Protein AF-A0AAN8YCA0-F1 (afdb_monomer_lite)

Sequence (120 aa):
MMHKHCFEALDKTLRDIIGYKDASKSELPFGGKIIVLGGDFRDILLVIPKGSRQDIVNAILNSSYLWPHCELLTLTKTMRLQNSDADTDLKESKEFSDWILVVGDDSIGNSFDGIDKVLI

Organism: Solanum bulbocastanum (NCBI:txid147425)

Secondary structure (DSSP, 8-state):
---HHHHHHHHHHHHHHHHTT-GGGTTSGGGG--------TTSPPP--TT--HHHHHHHSGGGSTTGGGPPP------STT----STTHHHHHHHHHHHHHHHHTT-SS---S-------

InterPro domains:
  IPR010285 DNA helicase Pif1-like, DEAD-box helicase domain [PF05970] (1-108)

Foldseek 3Di:
DFFLVVLVVQQQVQLVVLCVVPVVQVPPGSSPDDDDDDDDPLPDFDDDVVDDPVVRVCRDNCVDPCNVVDDDDDDPDDPVLVPDPDPVSVVVSVVVVVVVVCVSQVVPDDDDPPDDRPDD

Structure (mmCIF, N/CA/C/O backbone):
data_AF-A0AAN8YCA0-F1
#
_entry.id   AF-A0AAN8YCA0-F1
#
loop_
_atom_site.group_PDB
_atom_site.id
_atom_site.type_symbol
_atom_site.label_atom_id
_atom_site.label_alt_id
_atom_site.label_comp_id
_atom_site.label_asym_id
_atom_site.label_entity_id
_atom_site.label_seq_id
_atom_site.pdbx_PDB_ins_code
_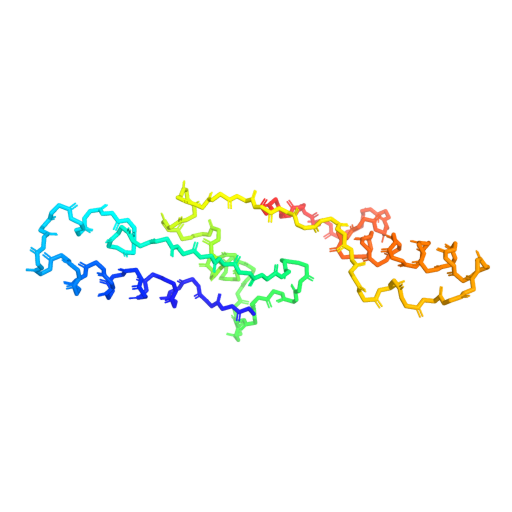atom_site.Cartn_x
_atom_site.Cartn_y
_atom_site.Cartn_z
_atom_site.occupancy
_atom_site.B_iso_or_equiv
_atom_site.auth_seq_id
_atom_site.auth_comp_id
_atom_site.auth_asym_id
_atom_site.auth_atom_id
_atom_site.pdbx_PDB_model_num
ATOM 1 N N . MET A 1 1 ? 4.409 -9.533 -2.304 1.00 75.38 1 MET A N 1
ATOM 2 C CA . MET A 1 1 ? 3.121 -8.968 -2.755 1.00 75.38 1 MET A CA 1
ATOM 3 C C . MET A 1 1 ? 1.971 -9.479 -1.882 1.00 75.38 1 MET A C 1
ATOM 5 O O . MET A 1 1 ? 1.979 -10.656 -1.544 1.00 75.38 1 MET A O 1
ATOM 9 N N . MET A 1 2 ? 1.017 -8.625 -1.485 1.00 86.62 2 MET A N 1
ATOM 10 C CA . MET A 1 2 ? -0.107 -8.981 -0.599 1.00 86.62 2 MET A CA 1
ATOM 11 C C . MET A 1 2 ? -1.387 -8.243 -1.022 1.00 86.62 2 MET A C 1
ATOM 13 O O . MET A 1 2 ? -1.316 -7.097 -1.456 1.00 86.62 2 MET A O 1
ATOM 17 N N . HIS A 1 3 ? -2.545 -8.901 -0.906 1.00 91.25 3 HIS A N 1
ATOM 18 C CA . HIS A 1 3 ? -3.846 -8.313 -1.240 1.00 91.25 3 HIS A CA 1
ATOM 19 C C . HIS A 1 3 ? -4.215 -7.200 -0.246 1.00 91.25 3 HIS A C 1
ATOM 21 O O . HIS A 1 3 ? -3.999 -7.360 0.958 1.00 91.25 3 HIS A O 1
ATOM 27 N N . LYS A 1 4 ? -4.837 -6.108 -0.709 1.00 93.06 4 LYS A N 1
ATOM 28 C CA . LYS A 1 4 ? -5.183 -4.946 0.132 1.00 93.06 4 LYS A CA 1
ATOM 29 C C . LYS A 1 4 ? -5.955 -5.311 1.399 1.00 93.06 4 LYS A C 1
ATOM 31 O O . LYS A 1 4 ? -5.663 -4.809 2.477 1.00 93.06 4 LYS A O 1
ATOM 36 N N . HIS A 1 5 ? -6.877 -6.266 1.277 1.00 94.81 5 HIS A N 1
ATOM 37 C CA . HIS A 1 5 ? -7.689 -6.769 2.384 1.00 94.81 5 HIS A CA 1
ATOM 38 C C . HIS A 1 5 ? -6.878 -7.302 3.565 1.00 94.81 5 HIS A C 1
ATOM 40 O O . HIS A 1 5 ? -7.364 -7.246 4.687 1.00 94.81 5 HIS A O 1
ATOM 46 N N . CYS A 1 6 ? -5.650 -7.782 3.360 1.00 94.62 6 CYS A N 1
ATOM 47 C CA . CYS A 1 6 ? -4.795 -8.176 4.476 1.00 94.62 6 CYS A CA 1
ATOM 48 C C . CYS A 1 6 ? -4.403 -6.964 5.336 1.00 94.62 6 CYS A C 1
ATOM 50 O O . CYS A 1 6 ? -4.437 -7.046 6.562 1.00 94.62 6 CYS A O 1
ATOM 52 N N . PHE A 1 7 ? -4.089 -5.830 4.705 1.00 95.00 7 PHE A N 1
ATOM 53 C CA . PHE A 1 7 ? -3.764 -4.585 5.403 1.00 95.00 7 PHE A CA 1
ATOM 54 C C . PHE A 1 7 ? -5.003 -3.963 6.048 1.00 95.00 7 PHE A C 1
ATOM 56 O O . PHE A 1 7 ? -4.939 -3.520 7.188 1.00 95.00 7 PHE A O 1
ATOM 63 N N . GLU A 1 8 ? -6.146 -3.998 5.363 1.00 96.50 8 GLU A N 1
ATOM 64 C CA . GLU A 1 8 ? -7.427 -3.508 5.895 1.00 96.50 8 GLU A CA 1
ATOM 65 C C . GLU A 1 8 ? -7.914 -4.347 7.084 1.00 96.50 8 GLU A C 1
ATOM 67 O O . GLU A 1 8 ? -8.437 -3.817 8.061 1.00 96.50 8 GLU A O 1
ATOM 72 N N . ALA A 1 9 ? -7.726 -5.669 7.034 1.00 97.44 9 ALA A N 1
ATOM 73 C CA . ALA A 1 9 ? -8.027 -6.548 8.157 1.00 97.44 9 ALA A CA 1
ATOM 74 C C . ALA A 1 9 ? -7.103 -6.265 9.347 1.00 97.44 9 ALA A C 1
ATOM 76 O O . ALA A 1 9 ? -7.575 -6.215 10.484 1.00 97.44 9 ALA A O 1
ATOM 77 N N . LEU A 1 10 ? -5.809 -6.038 9.098 1.00 96.44 10 LEU A N 1
ATOM 78 C CA . LEU A 1 10 ? -4.859 -5.643 10.137 1.00 96.44 10 LEU A CA 1
ATOM 79 C C . LEU A 1 10 ? -5.243 -4.299 10.772 1.00 96.44 10 LEU A C 1
ATOM 81 O O . LEU A 1 10 ? -5.258 -4.193 11.996 1.00 96.44 10 LEU A O 1
ATOM 85 N N . ASP A 1 11 ? -5.587 -3.300 9.957 1.00 96.88 11 ASP A N 1
ATOM 86 C CA . ASP A 1 11 ? -6.056 -1.986 10.404 1.00 96.88 11 ASP A CA 1
ATOM 87 C C . ASP A 1 11 ? -7.270 -2.105 11.327 1.00 96.88 11 ASP A C 1
ATOM 89 O O . ASP A 1 11 ? -7.210 -1.659 12.474 1.00 96.88 11 ASP A O 1
ATOM 93 N N . LYS A 1 12 ? -8.327 -2.788 10.872 1.00 96.38 12 LYS A N 1
ATOM 94 C CA . LYS A 1 12 ? -9.542 -3.022 11.667 1.00 96.38 12 LYS A CA 1
ATOM 95 C C . LYS A 1 12 ? -9.232 -3.731 12.981 1.00 96.38 12 LYS A C 1
ATOM 97 O O . LYS A 1 12 ? -9.655 -3.283 14.038 1.00 96.38 12 LYS A O 1
ATOM 102 N N . THR A 1 13 ? -8.415 -4.781 12.928 1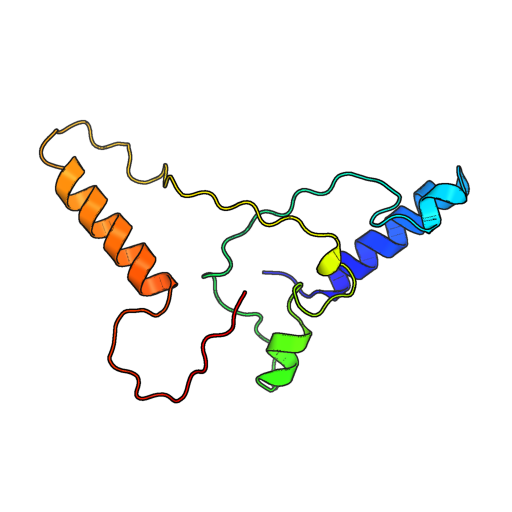.00 96.31 13 THR A N 1
ATOM 103 C CA . THR A 1 13 ? -8.031 -5.547 14.121 1.00 96.31 13 THR A CA 1
ATOM 104 C C . THR A 1 13 ? -7.288 -4.674 15.137 1.00 96.31 13 THR A C 1
ATOM 106 O O . THR A 1 13 ? -7.567 -4.732 16.333 1.00 96.31 13 THR A O 1
ATOM 109 N N . LEU A 1 14 ? -6.347 -3.838 14.687 1.00 96.44 14 LEU A N 1
ATOM 110 C CA . LEU A 1 14 ? -5.599 -2.947 15.577 1.00 96.44 14 LEU A CA 1
ATOM 111 C C . LEU A 1 14 ? -6.467 -1.811 16.122 1.00 96.44 14 LEU A C 1
ATOM 113 O O . LEU A 1 14 ? -6.344 -1.478 17.30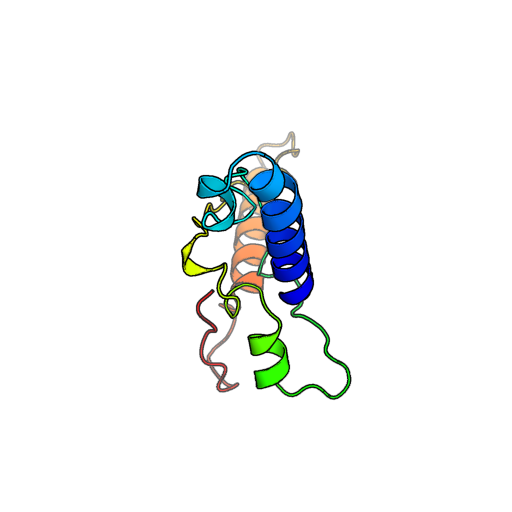2 1.00 96.44 14 LEU A O 1
ATOM 117 N N . ARG A 1 15 ? -7.362 -1.253 15.301 1.00 95.81 15 ARG A N 1
ATOM 118 C CA . ARG A 1 15 ? -8.361 -0.270 15.733 1.00 95.81 15 ARG A CA 1
ATOM 119 C C . ARG A 1 15 ? -9.268 -0.833 16.819 1.00 95.81 15 ARG A C 1
ATOM 121 O O . ARG A 1 15 ? -9.447 -0.161 17.828 1.00 95.81 15 ARG A O 1
ATOM 128 N N . ASP A 1 16 ? -9.742 -2.067 16.677 1.00 95.19 16 ASP A N 1
ATOM 129 C CA . ASP A 1 16 ? -10.593 -2.717 17.679 1.00 95.19 16 ASP A CA 1
ATOM 130 C C . ASP A 1 16 ? -9.833 -2.967 18.992 1.00 95.19 16 ASP A C 1
ATOM 132 O O . ASP A 1 16 ? -10.280 -2.578 20.073 1.00 95.19 16 ASP A O 1
ATOM 136 N N . ILE A 1 17 ? -8.637 -3.566 18.912 1.00 95.38 17 ILE A N 1
ATOM 137 C CA . ILE A 1 17 ? -7.825 -3.905 20.094 1.00 95.38 17 ILE A CA 1
ATOM 138 C C . ILE A 1 17 ? -7.399 -2.650 20.867 1.00 95.38 17 ILE A C 1
ATOM 140 O O . ILE A 1 17 ? -7.402 -2.639 22.101 1.00 95.38 17 ILE A O 1
ATOM 144 N N . ILE A 1 18 ? -6.980 -1.600 20.159 1.00 94.31 18 ILE A N 1
ATOM 145 C CA . ILE A 1 18 ? -6.477 -0.372 20.782 1.00 94.31 18 ILE A CA 1
ATOM 146 C C . ILE A 1 18 ? -7.643 0.529 21.203 1.00 94.31 18 ILE A C 1
ATOM 148 O O . ILE A 1 18 ? -7.614 1.080 22.306 1.00 94.31 18 ILE A O 1
ATOM 152 N N . GLY A 1 19 ? -8.679 0.616 20.367 1.00 92.69 19 GLY A N 1
ATOM 153 C CA . GLY A 1 19 ? -9.910 1.366 20.607 1.00 92.69 19 GLY A CA 1
ATOM 154 C C . GLY A 1 19 ? -10.654 0.914 21.860 1.00 92.69 19 GLY A C 1
ATOM 155 O O . GLY A 1 19 ? -11.224 1.746 22.559 1.00 92.69 19 GLY A O 1
ATOM 156 N N . TYR A 1 20 ? -10.551 -0.371 22.226 1.00 92.38 20 TYR A N 1
ATOM 157 C CA . TYR A 1 20 ? -11.089 -0.883 23.490 1.00 92.38 20 TYR A CA 1
ATOM 158 C C . TYR A 1 20 ? -10.560 -0.132 24.724 1.00 92.38 20 TYR A C 1
ATOM 160 O O . TYR A 1 20 ? -11.283 0.050 25.701 1.00 92.38 20 TYR A O 1
ATOM 168 N N . LYS A 1 21 ? -9.292 0.303 24.702 1.00 89.38 21 LYS A N 1
ATOM 169 C CA . LYS A 1 21 ? -8.680 1.053 25.813 1.00 89.38 21 LYS A CA 1
ATOM 170 C C . LYS A 1 21 ? -8.858 2.562 25.681 1.00 89.38 21 LYS A C 1
ATOM 172 O O . LYS A 1 21 ? -8.833 3.258 26.691 1.00 89.38 21 LYS A O 1
ATOM 177 N N . ASP A 1 22 ? -8.965 3.059 24.455 1.00 91.25 22 ASP A N 1
ATOM 178 C CA . ASP A 1 22 ? -9.029 4.481 24.142 1.00 91.25 22 ASP A CA 1
ATOM 179 C C . ASP A 1 22 ? -9.819 4.689 22.848 1.00 91.25 22 ASP A C 1
ATOM 181 O O . ASP A 1 22 ? -9.292 4.516 21.746 1.00 91.25 22 ASP A O 1
ATOM 185 N N . ALA A 1 23 ? -11.084 5.087 22.990 1.00 91.31 23 ALA A N 1
ATOM 186 C CA . ALA A 1 23 ? -11.997 5.284 21.869 1.00 91.31 23 ALA A CA 1
ATOM 187 C C . ALA A 1 23 ? -11.513 6.353 20.875 1.00 91.31 23 ALA A C 1
ATOM 189 O O . ALA A 1 23 ? -11.899 6.319 19.716 1.00 91.31 23 ALA A O 1
ATOM 190 N N . SER A 1 24 ? -10.627 7.274 21.272 1.00 91.12 24 SER A N 1
ATOM 191 C CA . SER A 1 24 ? -10.072 8.252 20.325 1.00 91.12 24 SER A CA 1
ATOM 192 C C . SER A 1 24 ? -9.171 7.605 19.265 1.00 91.12 24 SER A C 1
ATOM 194 O O . SER A 1 24 ? -8.979 8.159 18.184 1.00 91.12 24 SER A O 1
ATOM 196 N N . LYS A 1 25 ? -8.636 6.409 19.547 1.00 90.19 25 LYS A N 1
ATOM 197 C CA . LYS A 1 25 ? -7.717 5.695 18.654 1.00 90.19 25 LYS A CA 1
ATOM 198 C C . LYS A 1 25 ? -8.416 4.811 17.633 1.00 90.19 25 LYS A C 1
ATOM 200 O O . LYS A 1 25 ? -7.768 4.453 16.654 1.00 90.19 25 LYS A O 1
ATOM 205 N N . SER A 1 26 ? -9.700 4.484 17.806 1.00 90.69 26 SER A N 1
ATOM 206 C CA . SER A 1 26 ? -10.448 3.702 16.807 1.00 90.69 26 SER A CA 1
ATOM 207 C C . SER A 1 26 ? -10.579 4.441 15.475 1.00 90.69 26 SER A C 1
ATOM 209 O O . SER A 1 26 ? -10.677 3.804 14.433 1.00 90.69 26 SER A O 1
ATOM 211 N N . GLU A 1 27 ? -10.510 5.774 15.502 1.00 91.50 27 GLU A N 1
ATOM 212 C CA . GLU A 1 27 ? -10.580 6.629 14.314 1.00 91.50 27 GLU A CA 1
ATOM 213 C C . GLU A 1 27 ? -9.222 6.841 13.635 1.00 91.50 27 GLU A C 1
ATOM 215 O O . GLU A 1 27 ? -9.154 7.346 12.515 1.00 91.50 27 GLU A O 1
ATOM 220 N N . LEU A 1 28 ? -8.118 6.398 14.241 1.00 95.00 28 LEU A N 1
ATOM 221 C CA . LEU A 1 28 ? -6.790 6.500 13.638 1.00 95.00 28 LEU A CA 1
ATOM 222 C C . LEU A 1 28 ? -6.452 5.221 12.861 1.00 95.00 28 LEU A C 1
ATOM 224 O O . LEU A 1 28 ? -6.750 4.127 13.351 1.00 95.00 28 LEU A O 1
ATOM 228 N N . PRO A 1 29 ? -5.816 5.312 11.679 1.00 95.56 29 PRO A N 1
ATOM 229 C CA . PRO A 1 29 ? -5.282 4.139 10.994 1.00 95.56 29 PRO A CA 1
ATOM 230 C C . PRO A 1 29 ? -4.408 3.299 11.934 1.00 95.56 29 PRO A C 1
ATOM 232 O O . PRO A 1 29 ? -3.626 3.833 12.726 1.00 95.56 29 PRO A O 1
ATOM 235 N N . PHE A 1 30 ? -4.586 1.984 11.885 1.00 96.50 30 PHE A N 1
ATOM 236 C CA . PHE A 1 30 ? -3.918 0.977 12.707 1.00 96.50 30 PHE A CA 1
ATOM 237 C C . PHE A 1 30 ? -3.980 1.262 14.218 1.00 96.50 30 PHE A C 1
ATOM 239 O O . PHE A 1 30 ? -3.056 0.930 14.964 1.00 96.50 30 PHE A O 1
ATOM 246 N N . GLY A 1 31 ? -5.041 1.926 14.688 1.00 95.56 31 GLY A N 1
ATOM 247 C CA . GLY A 1 31 ? -5.185 2.331 16.088 1.00 95.56 31 GLY A CA 1
ATOM 248 C C . GLY A 1 31 ? -4.121 3.338 16.548 1.00 95.56 31 GLY A C 1
ATOM 249 O O . GLY A 1 31 ? -3.718 3.342 17.715 1.00 95.56 31 GLY A O 1
ATOM 250 N N . GLY A 1 32 ? -3.600 4.151 15.625 1.00 95.12 32 GLY A N 1
ATOM 251 C CA . GLY A 1 32 ? -2.538 5.125 15.884 1.00 95.12 32 GLY A CA 1
ATOM 252 C C . GLY A 1 32 ? -1.143 4.506 15.998 1.00 95.12 32 GLY A C 1
ATOM 253 O O . GLY A 1 32 ? -0.251 5.100 16.607 1.00 95.12 32 GLY A O 1
ATOM 254 N N . LYS A 1 33 ? -0.941 3.293 15.471 1.00 94.44 33 LYS A N 1
ATOM 255 C CA . LYS A 1 33 ? 0.383 2.666 15.386 1.00 94.44 33 LYS A CA 1
ATOM 256 C C . LYS A 1 33 ? 1.115 3.111 14.130 1.00 94.44 33 LYS A C 1
ATOM 258 O O . LYS A 1 33 ? 0.528 3.236 13.063 1.00 94.44 33 LYS A O 1
ATOM 263 N N . ILE A 1 34 ? 2.424 3.297 14.275 1.00 94.06 34 ILE A N 1
ATOM 264 C CA . ILE A 1 34 ? 3.315 3.546 13.145 1.00 94.06 34 ILE A CA 1
ATOM 265 C C . ILE A 1 34 ? 3.532 2.215 12.429 1.00 94.06 34 ILE A C 1
ATOM 267 O O . ILE A 1 34 ? 3.998 1.252 13.041 1.00 94.06 34 ILE A O 1
ATOM 271 N N . ILE A 1 35 ? 3.192 2.178 11.143 1.00 95.00 35 ILE A N 1
ATOM 272 C CA . ILE A 1 35 ? 3.393 1.026 10.268 1.00 95.00 35 ILE A CA 1
ATOM 273 C C . ILE A 1 35 ? 4.421 1.403 9.210 1.00 95.00 35 ILE A C 1
ATOM 275 O O . ILE A 1 35 ? 4.291 2.429 8.551 1.00 95.00 35 ILE A O 1
ATOM 279 N N . VAL A 1 36 ? 5.430 0.551 9.041 1.00 93.75 36 VAL A N 1
ATOM 280 C CA . VAL A 1 36 ? 6.406 0.664 7.957 1.00 93.75 36 VAL A CA 1
ATOM 281 C C . VAL A 1 36 ? 6.158 -0.489 6.999 1.00 93.75 36 VAL A C 1
ATOM 283 O O . VAL A 1 36 ? 6.273 -1.655 7.378 1.00 93.75 36 VAL A O 1
ATOM 286 N N . LEU A 1 37 ? 5.793 -0.154 5.766 1.00 90.38 37 LEU A N 1
ATOM 287 C CA . LEU A 1 37 ? 5.617 -1.112 4.685 1.00 90.38 37 LEU A CA 1
ATOM 288 C C . LEU A 1 37 ? 6.870 -1.085 3.815 1.00 90.38 37 LEU A C 1
ATOM 290 O O . LEU A 1 37 ? 7.295 -0.024 3.368 1.00 90.38 37 LEU A O 1
ATOM 294 N N . GLY A 1 38 ? 7.471 -2.252 3.604 1.00 89.56 38 GLY A N 1
ATOM 295 C CA . GLY A 1 38 ? 8.631 -2.419 2.736 1.00 89.56 38 GLY A CA 1
ATOM 296 C C . GLY A 1 38 ? 8.308 -3.369 1.593 1.00 89.56 38 GLY A C 1
ATOM 297 O O . GLY A 1 38 ? 7.663 -4.398 1.798 1.00 89.56 38 GLY A O 1
ATOM 298 N N . GLY A 1 39 ? 8.769 -3.030 0.397 1.00 85.50 39 GLY A N 1
ATOM 299 C CA . GLY A 1 39 ? 8.619 -3.846 -0.801 1.00 85.50 39 GLY A CA 1
ATOM 300 C C . GLY A 1 39 ? 9.161 -3.122 -2.025 1.00 85.50 39 GLY A C 1
ATOM 301 O O . GLY A 1 39 ? 9.447 -1.928 -1.960 1.00 85.50 39 GLY A O 1
ATOM 302 N N . ASP A 1 40 ? 9.300 -3.851 -3.128 1.00 81.19 40 ASP A N 1
ATOM 303 C CA . ASP A 1 40 ? 9.563 -3.269 -4.438 1.00 81.19 40 ASP A CA 1
ATOM 304 C C . ASP A 1 40 ? 8.278 -3.367 -5.270 1.00 81.19 40 ASP A C 1
ATOM 306 O O . ASP A 1 40 ? 7.757 -4.458 -5.490 1.00 81.19 40 ASP A O 1
ATOM 310 N N . PHE A 1 41 ? 7.719 -2.232 -5.693 1.00 70.44 41 PHE A N 1
ATOM 311 C CA . PHE A 1 41 ? 6.509 -2.222 -6.526 1.00 70.44 41 PHE A CA 1
ATOM 312 C C . PHE A 1 41 ? 6.782 -2.626 -7.980 1.00 70.44 41 PHE A C 1
ATOM 314 O O . PHE A 1 41 ? 5.834 -2.850 -8.728 1.00 70.44 41 PHE A O 1
ATOM 321 N N . ARG A 1 42 ? 8.059 -2.750 -8.362 1.00 70.00 42 ARG A N 1
ATOM 322 C CA . ARG A 1 42 ? 8.492 -3.330 -9.641 1.00 70.00 42 ARG A CA 1
ATOM 323 C C . ARG A 1 42 ? 8.509 -4.859 -9.600 1.00 70.00 42 ARG A C 1
ATOM 325 O O . ARG A 1 42 ? 8.741 -5.497 -10.624 1.00 70.00 42 ARG A O 1
ATOM 332 N N . ASP A 1 43 ? 8.251 -5.458 -8.434 1.00 71.88 43 ASP A N 1
ATOM 333 C CA . ASP A 1 43 ? 7.978 -6.888 -8.337 1.00 71.88 43 ASP A CA 1
ATOM 334 C C . ASP A 1 43 ? 6.662 -7.244 -9.052 1.00 71.88 43 ASP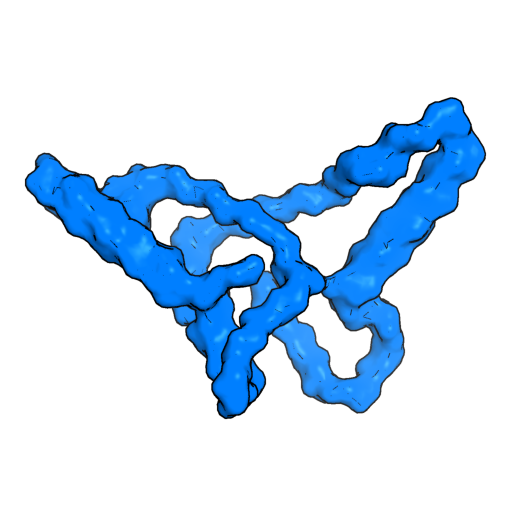 A C 1
ATOM 336 O O . ASP A 1 43 ? 5.782 -6.415 -9.281 1.00 71.88 43 ASP A O 1
ATOM 340 N N . ILE A 1 44 ? 6.513 -8.528 -9.384 1.00 72.75 44 ILE A N 1
ATOM 341 C CA . ILE A 1 44 ? 5.360 -9.069 -10.112 1.00 72.75 44 ILE A CA 1
ATOM 342 C C . ILE A 1 44 ? 4.035 -8.654 -9.439 1.00 72.75 44 ILE A C 1
ATOM 344 O O . ILE A 1 44 ? 3.844 -8.844 -8.231 1.00 72.75 44 ILE A O 1
ATOM 348 N N . LEU A 1 45 ? 3.098 -8.142 -10.248 1.00 78.19 45 LEU A N 1
ATOM 349 C CA . LEU A 1 45 ? 1.739 -7.796 -9.821 1.00 78.19 45 LEU A CA 1
ATOM 350 C C . LEU A 1 45 ? 1.016 -8.981 -9.155 1.00 78.19 45 LEU A C 1
ATOM 352 O O . LEU A 1 45 ? 1.334 -10.151 -9.372 1.00 78.19 45 LEU A O 1
ATOM 356 N N . LEU A 1 46 ? -0.018 -8.680 -8.362 1.00 79.81 46 LEU A N 1
ATOM 357 C CA . LEU A 1 46 ? -0.888 -9.702 -7.771 1.00 79.81 46 LEU A CA 1
ATOM 358 C C . LEU A 1 46 ? -1.468 -10.622 -8.848 1.00 79.81 46 LEU A C 1
ATOM 360 O O . LEU A 1 46 ? -2.145 -10.170 -9.769 1.00 79.81 46 LEU A O 1
ATOM 364 N N . VAL A 1 47 ? -1.261 -11.928 -8.681 1.00 83.81 47 VAL A N 1
ATOM 365 C CA . VAL A 1 47 ? -1.909 -12.942 -9.513 1.00 83.81 47 VAL A CA 1
ATOM 366 C C . VAL A 1 47 ? -3.291 -13.228 -8.940 1.00 83.81 47 VAL A C 1
ATOM 368 O O . VAL A 1 47 ? -3.418 -13.828 -7.873 1.00 83.81 47 VAL A O 1
ATOM 371 N N . ILE A 1 48 ? -4.332 -12.820 -9.665 1.00 85.38 48 ILE A N 1
ATOM 372 C CA . ILE A 1 48 ? -5.723 -13.157 -9.352 1.00 85.38 48 ILE A CA 1
ATOM 373 C C . ILE A 1 48 ? -6.192 -14.195 -10.375 1.00 85.38 48 ILE A C 1
ATOM 375 O O . ILE A 1 48 ? -6.329 -13.864 -11.556 1.00 85.38 48 ILE A O 1
ATOM 379 N N . PRO A 1 49 ? -6.425 -15.460 -9.976 1.00 86.44 49 PRO A N 1
ATOM 380 C CA . PRO A 1 49 ? -6.883 -16.490 -10.899 1.00 86.44 49 PRO A CA 1
ATOM 381 C C . PRO A 1 49 ? -8.194 -16.077 -11.567 1.00 86.44 49 PRO A C 1
ATOM 383 O O . PRO A 1 49 ? -9.170 -15.786 -10.881 1.00 86.44 49 PRO A O 1
ATOM 386 N N . LYS A 1 50 ? -8.218 -16.076 -12.906 1.00 90.50 50 LYS A N 1
ATOM 387 C CA . LYS A 1 50 ? -9.365 -15.618 -13.716 1.00 90.50 50 LYS A CA 1
ATOM 388 C C . LYS A 1 50 ? -9.753 -14.144 -13.486 1.00 90.50 50 LYS A C 1
ATOM 390 O O . LYS A 1 50 ? -10.837 -13.745 -13.899 1.00 90.50 50 LYS A O 1
ATOM 395 N N . GLY A 1 51 ? -8.891 -13.359 -12.839 1.00 85.44 51 GLY A N 1
ATOM 396 C CA . GLY A 1 51 ? -9.100 -11.936 -12.609 1.00 85.44 51 GLY A CA 1
ATOM 397 C C . GLY A 1 51 ? -8.800 -11.110 -13.854 1.00 85.44 51 GLY A C 1
ATOM 398 O O . GLY A 1 51 ? -7.894 -11.413 -14.631 1.00 85.44 51 GLY A O 1
ATOM 399 N N . SER A 1 52 ? -9.573 -10.050 -14.034 1.00 90.62 52 SER A N 1
ATOM 400 C CA . SER A 1 52 ? -9.326 -9.002 -15.017 1.00 90.62 52 SER A CA 1
ATOM 401 C C . SER A 1 52 ? -8.202 -8.061 -14.561 1.00 90.62 52 SER A C 1
ATOM 403 O O . SER A 1 52 ? -7.787 -8.056 -13.400 1.00 90.62 52 SER A O 1
ATOM 405 N N . ARG A 1 53 ? -7.743 -7.181 -15.461 1.00 86.94 53 ARG A N 1
ATOM 406 C CA . ARG A 1 53 ? -6.813 -6.094 -15.098 1.00 86.94 53 ARG A CA 1
ATOM 407 C C . ARG A 1 53 ? -7.379 -5.196 -13.993 1.00 86.94 53 ARG A C 1
ATOM 409 O O . ARG A 1 53 ? -6.626 -4.746 -13.136 1.00 86.94 53 ARG A O 1
ATOM 416 N N . GLN A 1 54 ? -8.690 -4.953 -14.000 1.00 89.00 54 GLN A N 1
ATOM 417 C CA . GLN A 1 54 ? -9.354 -4.139 -12.979 1.00 89.00 54 GLN A CA 1
ATOM 418 C C . GLN A 1 54 ? -9.316 -4.830 -11.618 1.00 89.00 54 GLN A C 1
ATOM 420 O O . GLN A 1 54 ? -9.075 -4.168 -10.615 1.00 89.00 54 GLN A O 1
ATOM 425 N N . ASP A 1 55 ? -9.483 -6.154 -11.586 1.00 90.00 55 ASP A N 1
ATOM 426 C CA . ASP A 1 55 ? -9.398 -6.926 -10.345 1.00 90.00 55 ASP A CA 1
ATOM 427 C C . ASP A 1 55 ? -7.997 -6.835 -9.741 1.00 90.00 55 ASP A C 1
ATOM 429 O O . ASP A 1 55 ? -7.861 -6.640 -8.536 1.00 90.00 55 ASP A O 1
ATOM 433 N N . ILE A 1 56 ? -6.957 -6.905 -10.582 1.00 88.00 56 ILE A N 1
ATOM 434 C CA . ILE A 1 56 ? -5.564 -6.753 -10.140 1.00 88.00 56 ILE A CA 1
ATOM 435 C C . ILE A 1 56 ? -5.357 -5.369 -9.525 1.00 88.00 56 ILE A C 1
ATOM 437 O O . ILE A 1 56 ? -4.889 -5.283 -8.394 1.00 88.00 56 ILE A O 1
ATOM 441 N N . VAL A 1 57 ? -5.752 -4.295 -10.216 1.00 87.88 57 VAL A N 1
ATOM 442 C CA . VAL A 1 57 ? -5.628 -2.922 -9.692 1.00 87.88 57 VAL A CA 1
ATOM 443 C C . VAL A 1 57 ? -6.410 -2.756 -8.384 1.00 87.88 57 VAL A C 1
ATOM 445 O O . VAL A 1 57 ? -5.884 -2.222 -7.411 1.00 87.88 57 VAL A O 1
ATOM 448 N N . ASN A 1 58 ? -7.627 -3.297 -8.317 1.00 90.88 58 ASN A N 1
ATOM 449 C CA . ASN A 1 58 ? -8.477 -3.258 -7.127 1.00 90.88 58 ASN A CA 1
ATOM 450 C C . ASN A 1 58 ? -7.947 -4.090 -5.954 1.00 90.88 58 ASN A C 1
ATOM 452 O O . ASN A 1 58 ? -8.439 -3.932 -4.837 1.00 90.88 58 ASN A O 1
ATOM 456 N N . ALA A 1 59 ? -6.986 -4.981 -6.176 1.00 90.69 59 ALA A N 1
ATOM 457 C CA . ALA A 1 59 ? -6.380 -5.791 -5.129 1.00 90.69 59 ALA A CA 1
ATOM 458 C C . ALA A 1 59 ? -5.118 -5.158 -4.529 1.00 90.69 59 ALA A C 1
ATOM 460 O O . ALA A 1 59 ? -4.675 -5.594 -3.464 1.00 90.69 59 ALA A O 1
ATOM 461 N N . ILE A 1 60 ? -4.532 -4.150 -5.181 1.00 89.25 60 ILE A N 1
ATOM 462 C CA . ILE A 1 60 ? -3.298 -3.491 -4.734 1.00 89.25 60 ILE A CA 1
ATOM 463 C C . ILE A 1 60 ? -3.612 -2.479 -3.623 1.00 89.25 60 ILE A C 1
ATOM 465 O O . ILE A 1 60 ? -4.710 -1.922 -3.548 1.00 89.25 60 ILE A O 1
ATOM 469 N N . LEU A 1 61 ? -2.634 -2.244 -2.742 1.00 89.69 61 LEU A N 1
ATOM 470 C CA . LEU A 1 61 ? -2.733 -1.323 -1.607 1.00 89.69 61 LEU A CA 1
ATOM 471 C C . LEU A 1 61 ? -3.132 0.107 -2.006 1.00 89.69 61 LEU A C 1
ATOM 473 O O . LEU A 1 61 ? -3.876 0.741 -1.266 1.00 89.69 61 LEU A O 1
ATOM 477 N N . ASN A 1 62 ? -2.702 0.590 -3.174 1.00 89.00 62 ASN A N 1
ATOM 478 C CA . ASN A 1 62 ? -3.062 1.914 -3.696 1.00 89.00 62 ASN A CA 1
ATOM 479 C C . ASN A 1 62 ? -4.578 2.102 -3.913 1.00 89.00 62 ASN A C 1
ATOM 481 O O . ASN A 1 62 ? -5.069 3.225 -3.914 1.00 89.00 62 ASN A O 1
ATOM 485 N N . SER A 1 63 ? -5.336 1.009 -4.036 1.00 91.50 63 SER A N 1
ATOM 486 C CA . SER A 1 63 ? -6.802 1.014 -4.119 1.00 91.50 63 SER A CA 1
ATOM 487 C C . SER A 1 63 ? -7.500 0.835 -2.759 1.00 91.50 63 SER A C 1
ATOM 489 O O . SER A 1 63 ? -8.716 0.616 -2.700 1.00 91.50 63 SER A O 1
ATOM 491 N N . SER A 1 64 ? -6.744 0.847 -1.658 1.00 94.12 64 SER A N 1
ATOM 492 C CA . SER A 1 64 ? -7.270 0.773 -0.295 1.00 94.12 64 SER A CA 1
ATOM 493 C C . SER A 1 64 ? -7.555 2.162 0.269 1.00 94.12 64 SER A C 1
ATOM 495 O O . SER A 1 64 ? -6.862 3.129 -0.044 1.00 94.12 64 SER A O 1
ATOM 497 N N . TYR A 1 65 ? -8.506 2.243 1.203 1.00 95.50 65 TYR A N 1
ATOM 498 C CA . TYR A 1 65 ? -8.745 3.457 1.992 1.00 95.50 65 TYR A CA 1
ATOM 499 C C . TYR A 1 65 ? -7.540 3.864 2.856 1.00 95.50 65 TYR A C 1
ATOM 501 O O . TYR A 1 65 ? -7.503 4.978 3.368 1.00 95.50 65 TYR A O 1
ATOM 509 N N . LEU A 1 66 ? -6.567 2.968 3.036 1.00 95.12 66 LEU A N 1
ATOM 510 C CA . LEU A 1 66 ? -5.336 3.228 3.777 1.00 95.12 66 LEU A CA 1
ATOM 511 C C . LEU A 1 66 ? -4.320 4.053 2.978 1.00 95.12 66 LEU A C 1
ATOM 513 O O . LEU A 1 66 ? -3.496 4.730 3.584 1.00 95.12 66 LEU A O 1
ATOM 517 N N . TRP A 1 67 ? -4.383 4.030 1.642 1.00 94.19 67 TRP A N 1
ATOM 518 C CA . TRP A 1 67 ? -3.384 4.672 0.781 1.00 94.19 67 TRP A CA 1
ATOM 519 C C . TRP A 1 67 ? -3.201 6.180 1.023 1.00 94.19 67 TRP A C 1
ATOM 521 O O . TRP A 1 67 ? -2.056 6.614 1.119 1.00 94.19 67 TRP A O 1
ATOM 531 N N . PRO A 1 68 ? -4.264 6.988 1.227 1.00 94.38 68 PRO A N 1
ATOM 532 C CA . PRO A 1 68 ? -4.114 8.413 1.538 1.00 94.38 68 PRO A CA 1
ATOM 533 C C . PRO A 1 68 ? -3.362 8.707 2.846 1.00 94.38 68 PRO A C 1
ATOM 535 O O . PRO A 1 68 ? -2.963 9.845 3.074 1.00 94.38 68 PRO A O 1
ATOM 538 N N . HIS A 1 69 ? -3.191 7.708 3.718 1.00 93.50 69 HIS A N 1
ATOM 539 C CA . HIS A 1 69 ? -2.442 7.822 4.970 1.00 93.50 69 HIS A CA 1
ATOM 540 C C . HIS A 1 69 ? -0.987 7.347 4.846 1.00 93.50 69 HIS A C 1
ATOM 542 O O . HIS A 1 69 ? -0.246 7.402 5.827 1.00 93.50 69 HIS A O 1
ATOM 548 N N . CYS A 1 70 ? -0.578 6.851 3.677 1.00 92.06 70 CYS A N 1
ATOM 549 C CA . CYS A 1 70 ? 0.778 6.387 3.431 1.00 92.06 70 CYS A CA 1
ATOM 550 C C . CYS A 1 70 ? 1.674 7.537 2.960 1.00 92.06 70 CYS A C 1
ATOM 552 O O . CYS A 1 70 ? 1.311 8.310 2.077 1.00 92.06 70 CYS A O 1
ATOM 554 N N . GLU A 1 71 ? 2.880 7.602 3.517 1.00 93.25 71 GLU A N 1
ATOM 555 C CA . GLU A 1 71 ? 3.966 8.429 2.998 1.00 93.25 71 GLU A CA 1
ATOM 556 C C . GLU A 1 71 ? 4.914 7.544 2.184 1.00 93.25 71 GLU A C 1
ATOM 558 O O . GLU A 1 71 ? 5.356 6.493 2.658 1.00 93.25 71 GLU A O 1
ATOM 563 N N . LEU A 1 72 ? 5.206 7.947 0.946 1.00 90.62 72 LEU A N 1
ATOM 564 C CA . LEU A 1 72 ? 6.089 7.194 0.064 1.00 90.62 72 LEU A CA 1
ATOM 565 C C . LEU A 1 72 ? 7.550 7.557 0.343 1.00 90.62 72 LEU A C 1
ATOM 567 O O . LEU A 1 72 ? 7.968 8.696 0.141 1.00 90.62 72 LEU A O 1
ATOM 571 N N . LEU A 1 73 ? 8.334 6.562 0.753 1.00 91.25 73 LEU A N 1
ATOM 572 C CA . LEU A 1 73 ? 9.773 6.689 0.966 1.00 91.25 73 LEU A CA 1
ATOM 573 C C . LEU A 1 73 ? 10.516 5.772 -0.006 1.00 91.25 73 LEU A C 1
ATOM 575 O O . LEU A 1 73 ? 10.375 4.550 0.048 1.00 91.25 73 LEU A O 1
ATOM 579 N N . THR A 1 74 ? 11.334 6.360 -0.878 1.00 89.25 74 THR A N 1
ATOM 580 C CA . THR A 1 74 ? 12.050 5.628 -1.931 1.00 89.25 74 THR A CA 1
ATOM 581 C C . THR A 1 74 ? 13.514 5.425 -1.557 1.00 89.25 74 THR A C 1
ATOM 583 O O . THR A 1 74 ? 14.260 6.382 -1.354 1.00 89.25 74 THR A O 1
ATOM 586 N N . LEU A 1 75 ? 13.952 4.166 -1.514 1.00 87.69 75 LEU A N 1
ATOM 587 C CA . LEU A 1 75 ? 15.365 3.817 -1.373 1.00 87.69 75 LEU A CA 1
ATOM 588 C C . LEU A 1 75 ? 16.035 3.819 -2.752 1.00 87.69 75 LEU A C 1
ATOM 590 O O . LEU A 1 75 ? 15.678 3.030 -3.619 1.00 87.69 75 LEU A O 1
ATOM 594 N N . THR A 1 76 ? 17.028 4.684 -2.948 1.00 82.94 76 THR A N 1
ATOM 595 C CA . THR A 1 76 ? 17.721 4.855 -4.242 1.00 82.94 76 THR A CA 1
ATOM 596 C C . THR A 1 76 ? 19.067 4.137 -4.322 1.00 82.94 76 THR A C 1
ATOM 598 O O . THR A 1 76 ? 19.623 3.975 -5.405 1.00 82.94 76 THR A O 1
ATOM 601 N N . LYS A 1 77 ? 19.620 3.699 -3.183 1.00 81.00 77 LYS A N 1
ATOM 602 C CA . LYS A 1 77 ? 20.949 3.078 -3.114 1.00 81.00 77 LYS A CA 1
ATOM 603 C C . LYS A 1 77 ? 20.848 1.554 -3.016 1.00 81.00 77 LYS A C 1
ATOM 605 O O . LYS A 1 77 ? 20.562 1.013 -1.949 1.00 81.00 77 LYS A O 1
ATOM 610 N N . THR A 1 78 ? 21.172 0.855 -4.105 1.00 75.94 78 THR A N 1
ATOM 611 C CA . THR A 1 78 ? 21.271 -0.614 -4.129 1.00 75.94 78 THR A CA 1
ATOM 612 C C . THR A 1 78 ? 22.538 -1.078 -3.411 1.00 75.94 78 THR A C 1
ATOM 614 O O . THR A 1 78 ? 23.656 -0.790 -3.834 1.00 75.94 78 THR A O 1
ATOM 617 N N . MET A 1 79 ? 22.381 -1.815 -2.312 1.00 78.88 79 MET A N 1
ATOM 618 C CA . MET A 1 79 ? 23.512 -2.316 -1.513 1.00 78.88 79 MET A CA 1
ATOM 619 C C . MET A 1 79 ? 24.081 -3.651 -2.021 1.00 78.88 79 MET A C 1
ATOM 621 O O . MET A 1 79 ? 25.222 -3.974 -1.721 1.00 78.88 79 MET A O 1
ATOM 625 N N . ARG A 1 80 ? 23.321 -4.410 -2.826 1.00 72.81 80 ARG A N 1
ATOM 626 C CA . ARG A 1 80 ? 23.741 -5.724 -3.362 1.00 72.81 80 ARG A CA 1
ATOM 627 C C . ARG A 1 80 ? 24.939 -5.660 -4.315 1.00 72.81 80 ARG A C 1
ATOM 629 O O . ARG A 1 80 ? 25.641 -6.648 -4.461 1.00 72.81 80 ARG A O 1
ATOM 636 N N . LEU A 1 81 ? 25.152 -4.510 -4.947 1.00 68.06 81 LEU A N 1
ATOM 637 C CA . LEU A 1 81 ? 26.152 -4.295 -5.996 1.00 68.06 81 LEU A CA 1
ATOM 638 C C . LEU A 1 81 ? 27.428 -3.592 -5.490 1.00 68.06 81 LEU A C 1
ATOM 640 O O . LEU A 1 81 ? 28.271 -3.203 -6.289 1.00 68.06 81 LEU A O 1
ATOM 644 N N . GLN A 1 82 ? 27.580 -3.420 -4.169 1.00 64.69 82 GLN A N 1
ATOM 645 C CA . GLN A 1 82 ? 28.676 -2.643 -3.562 1.00 64.69 82 GLN A CA 1
ATOM 646 C C . GLN A 1 82 ? 29.898 -3.468 -3.120 1.00 64.69 82 GLN A C 1
ATOM 648 O O . GLN A 1 82 ? 30.813 -2.903 -2.535 1.00 64.69 82 GLN A O 1
ATOM 653 N N . ASN A 1 83 ? 29.942 -4.774 -3.407 1.00 60.59 83 ASN A N 1
ATOM 654 C CA . ASN A 1 83 ? 30.996 -5.687 -2.931 1.00 60.59 83 ASN A CA 1
ATOM 655 C C . ASN A 1 83 ? 32.100 -6.001 -3.965 1.00 60.59 83 ASN A C 1
ATOM 657 O O . ASN A 1 83 ? 32.674 -7.087 -3.928 1.00 60.59 83 ASN A O 1
ATOM 661 N N . SER A 1 84 ? 32.413 -5.097 -4.893 1.00 57.06 84 SER A N 1
ATOM 662 C CA . SER A 1 84 ? 33.542 -5.296 -5.811 1.00 57.06 84 SER A CA 1
ATOM 663 C C . SER A 1 84 ? 34.755 -4.472 -5.369 1.00 57.06 84 SER A C 1
ATOM 665 O O . SER A 1 84 ? 34.799 -3.263 -5.582 1.00 57.06 84 SER A O 1
ATOM 667 N N . ASP A 1 85 ? 35.746 -5.139 -4.773 1.00 57.25 85 ASP A N 1
ATOM 668 C CA . ASP A 1 85 ? 37.040 -4.583 -4.328 1.00 57.25 85 ASP A CA 1
ATOM 669 C C . ASP A 1 85 ? 37.989 -4.178 -5.488 1.00 57.25 85 ASP A C 1
ATOM 671 O O . ASP A 1 85 ? 39.186 -3.975 -5.283 1.00 57.25 85 ASP A O 1
ATOM 675 N N . ALA A 1 86 ? 37.487 -4.034 -6.718 1.00 60.97 86 ALA A N 1
ATOM 676 C CA . ALA A 1 86 ? 38.269 -3.598 -7.871 1.00 60.97 86 ALA A CA 1
ATOM 677 C C . ALA A 1 86 ? 37.639 -2.359 -8.523 1.00 60.97 86 ALA A C 1
ATOM 679 O O . ALA A 1 86 ? 36.482 -2.365 -8.936 1.00 60.97 86 ALA A O 1
ATOM 680 N N . ASP A 1 87 ? 38.430 -1.293 -8.650 1.00 58.97 87 ASP A N 1
ATOM 681 C CA . ASP A 1 87 ? 38.047 0.013 -9.218 1.00 58.97 87 ASP A CA 1
ATOM 682 C C . ASP A 1 87 ? 37.514 -0.090 -10.671 1.00 58.97 87 ASP A C 1
ATOM 684 O O . ASP A 1 87 ? 36.761 0.761 -11.144 1.00 58.97 87 ASP A O 1
ATOM 688 N N . THR A 1 88 ? 37.859 -1.169 -11.383 1.00 58.53 88 THR A N 1
ATOM 689 C CA . THR A 1 88 ? 37.342 -1.521 -12.717 1.00 58.53 88 THR A CA 1
ATOM 690 C C . THR A 1 88 ? 35.927 -2.114 -12.708 1.00 58.53 88 THR A C 1
ATOM 692 O O . THR A 1 88 ? 35.185 -1.889 -13.661 1.00 58.53 88 THR A O 1
ATOM 695 N N . ASP A 1 89 ? 35.512 -2.788 -11.633 1.00 62.22 89 ASP A N 1
ATOM 696 C CA . ASP A 1 89 ? 34.211 -3.473 -11.531 1.00 62.22 89 ASP A CA 1
ATOM 697 C C . ASP A 1 89 ? 33.066 -2.505 -11.181 1.00 62.22 89 ASP A C 1
ATOM 699 O O . ASP A 1 89 ? 31.891 -2.767 -11.451 1.00 62.22 89 ASP A O 1
ATOM 703 N N . LEU A 1 90 ? 33.391 -1.340 -10.611 1.00 68.00 90 LEU A N 1
ATOM 704 C CA . LEU A 1 90 ? 32.405 -0.354 -10.161 1.00 68.00 90 LEU A CA 1
ATOM 705 C C . LEU A 1 90 ? 31.626 0.287 -11.314 1.00 68.00 90 LEU A C 1
ATOM 707 O O . LEU A 1 90 ? 30.448 0.615 -11.152 1.00 68.00 90 LEU A O 1
ATOM 711 N N . LYS A 1 91 ? 32.262 0.474 -12.478 1.00 73.31 91 LYS A N 1
ATOM 712 C CA . LYS A 1 91 ? 31.611 1.082 -13.645 1.00 73.31 91 LYS A CA 1
ATOM 713 C C . LYS A 1 91 ? 30.593 0.128 -14.270 1.00 73.31 91 LYS A C 1
ATOM 715 O O . LYS A 1 91 ? 29.452 0.529 -14.476 1.00 73.31 91 LYS A O 1
ATOM 720 N N . GLU A 1 92 ? 30.979 -1.126 -14.492 1.00 76.00 92 GLU A N 1
ATOM 721 C CA . GLU A 1 92 ? 30.085 -2.161 -15.026 1.00 76.00 92 GLU A CA 1
ATOM 722 C C . GLU A 1 92 ? 28.940 -2.466 -14.053 1.00 76.00 92 GLU A C 1
ATOM 724 O O . GLU A 1 92 ? 27.784 -2.554 -14.458 1.00 76.00 92 GLU A O 1
ATOM 729 N N . SER A 1 93 ? 29.237 -2.535 -12.751 1.00 76.56 93 SER A N 1
ATOM 730 C CA . SER A 1 93 ? 28.233 -2.723 -11.699 1.00 76.56 93 SER A CA 1
ATOM 731 C C . SER A 1 93 ? 27.208 -1.582 -11.666 1.00 76.56 93 SER A C 1
ATOM 733 O O . SER A 1 93 ? 26.005 -1.817 -11.522 1.00 76.56 93 SER A O 1
ATOM 735 N N . LYS A 1 94 ? 27.657 -0.335 -11.866 1.00 79.06 94 LYS A N 1
ATOM 736 C CA . LYS A 1 94 ? 26.768 0.827 -11.960 1.00 79.06 94 LYS A CA 1
ATOM 737 C C . LYS A 1 94 ? 25.918 0.798 -13.230 1.00 79.06 94 LYS A C 1
ATOM 739 O O . LYS A 1 94 ? 24.710 0.977 -13.133 1.00 79.06 94 LYS A O 1
ATOM 744 N N . GLU A 1 95 ? 26.518 0.532 -14.388 1.00 82.81 95 GLU A N 1
ATOM 745 C CA . GLU A 1 95 ? 25.793 0.415 -15.662 1.00 82.81 95 GLU A CA 1
ATOM 746 C C . GLU A 1 95 ? 24.742 -0.705 -15.610 1.00 82.81 95 GLU A C 1
ATOM 748 O O . GLU A 1 95 ? 23.609 -0.519 -16.052 1.00 82.81 95 GLU A O 1
ATOM 753 N N . PHE A 1 96 ? 25.076 -1.839 -14.991 1.00 81.88 96 PHE A N 1
ATOM 754 C CA . PHE A 1 96 ? 24.146 -2.939 -14.759 1.00 81.88 96 PHE A CA 1
ATOM 755 C C . PHE A 1 96 ? 23.025 -2.571 -13.776 1.00 81.88 96 PHE A C 1
ATOM 757 O O . PHE A 1 96 ? 21.864 -2.903 -14.018 1.00 81.88 96 PHE A O 1
ATOM 764 N N . SER A 1 97 ? 23.344 -1.859 -12.686 1.00 82.38 97 SER A N 1
ATOM 765 C CA . SER A 1 97 ? 22.340 -1.345 -11.746 1.00 82.38 97 SER A CA 1
ATOM 766 C C . SER A 1 97 ? 21.355 -0.418 -12.448 1.00 82.38 97 SER A C 1
ATOM 768 O O . SER A 1 97 ? 20.148 -0.582 -12.291 1.00 82.38 97 SER A O 1
ATOM 770 N N . ASP A 1 98 ? 21.865 0.544 -13.217 1.00 83.56 98 ASP A N 1
ATOM 771 C CA . ASP A 1 98 ? 21.046 1.505 -13.948 1.00 83.56 98 ASP A CA 1
ATOM 772 C C . ASP A 1 98 ? 20.178 0.775 -14.981 1.00 83.56 98 ASP A C 1
ATOM 774 O O . ASP A 1 98 ? 18.978 1.020 -15.056 1.00 83.56 98 ASP A O 1
ATOM 778 N N . TRP A 1 99 ? 20.733 -0.205 -15.699 1.00 83.88 99 TRP A N 1
ATOM 779 C CA . TRP A 1 99 ? 19.967 -1.031 -16.631 1.00 83.88 99 TRP A CA 1
ATOM 780 C C . TRP A 1 99 ? 18.817 -1.792 -15.950 1.00 83.88 99 TRP A C 1
ATOM 782 O O . TRP A 1 99 ? 17.692 -1.730 -16.441 1.00 83.88 99 TRP A O 1
ATOM 792 N N . ILE A 1 100 ? 19.051 -2.445 -14.802 1.00 82.31 100 ILE A N 1
ATOM 793 C CA . ILE A 1 100 ? 17.985 -3.129 -14.043 1.00 82.31 100 ILE A CA 1
ATOM 794 C C . ILE A 1 100 ? 16.880 -2.152 -13.629 1.00 82.31 100 ILE A C 1
ATOM 796 O O . ILE A 1 100 ? 15.705 -2.513 -13.679 1.00 82.31 100 ILE A O 1
ATOM 800 N N . LEU A 1 101 ? 17.234 -0.928 -13.223 1.00 82.19 101 LEU A N 1
ATOM 801 C CA . LEU A 1 101 ? 16.242 0.090 -12.869 1.00 82.19 101 LEU A CA 1
ATOM 802 C C . LEU A 1 101 ? 15.371 0.443 -14.081 1.00 82.19 101 LEU A C 1
ATOM 804 O O . LEU A 1 101 ? 14.150 0.423 -13.970 1.00 82.19 101 LEU A O 1
ATOM 808 N N . VAL A 1 102 ? 15.978 0.670 -15.250 1.00 82.00 102 VAL A N 1
ATOM 809 C CA . VAL A 1 102 ? 15.235 0.994 -16.481 1.00 82.00 102 VAL A CA 1
ATOM 810 C C . VAL A 1 102 ? 14.353 -0.182 -16.935 1.00 82.00 102 VAL A C 1
ATOM 812 O O . VAL A 1 102 ? 13.237 0.055 -17.398 1.00 82.00 102 VAL A O 1
ATOM 815 N N . VAL A 1 103 ? 14.809 -1.435 -16.771 1.00 81.75 103 VAL A N 1
ATOM 816 C CA . VAL A 1 103 ? 13.983 -2.641 -17.001 1.00 81.75 103 VAL A CA 1
ATOM 817 C C . VAL A 1 103 ? 12.775 -2.646 -16.061 1.00 81.75 103 VAL A C 1
ATOM 819 O O . VAL A 1 103 ? 11.654 -2.862 -16.508 1.00 81.75 103 VAL A O 1
ATOM 822 N N . GLY A 1 104 ? 12.998 -2.424 -14.763 1.00 75.88 104 GLY A N 1
ATOM 823 C CA . GLY A 1 104 ? 11.941 -2.458 -13.750 1.00 75.88 104 GLY A CA 1
ATOM 824 C C . GLY A 1 104 ? 10.912 -1.335 -13.897 1.00 75.88 104 GLY A C 1
ATOM 825 O O . GLY A 1 104 ? 9.742 -1.542 -13.595 1.00 75.88 104 GLY A O 1
ATOM 826 N N . ASP A 1 105 ? 11.330 -0.176 -14.405 1.00 76.06 105 ASP A N 1
ATOM 827 C CA . ASP A 1 105 ? 10.464 0.980 -14.666 1.00 76.06 105 ASP A CA 1
ATOM 828 C C . ASP A 1 105 ? 9.768 0.911 -16.042 1.00 76.06 105 ASP A C 1
ATOM 830 O O . ASP A 1 105 ? 9.180 1.902 -16.489 1.00 76.06 105 ASP A O 1
ATOM 834 N N . ASP A 1 106 ? 9.885 -0.226 -16.742 1.00 68.69 106 ASP A N 1
ATOM 835 C CA . ASP A 1 106 ? 9.333 -0.476 -18.081 1.00 68.69 106 ASP A CA 1
ATOM 836 C C . ASP A 1 106 ? 9.666 0.650 -19.082 1.00 68.69 106 ASP A C 1
ATOM 838 O O . ASP A 1 106 ? 8.852 1.106 -19.883 1.00 68.69 106 ASP A O 1
ATOM 842 N N . SER A 1 107 ? 10.891 1.177 -18.985 1.00 70.38 107 SER A N 1
ATOM 843 C CA . SER A 1 107 ? 11.360 2.315 -19.787 1.00 70.38 107 SER A CA 1
ATOM 844 C C . SER A 1 107 ? 12.255 1.884 -20.961 1.00 70.38 107 SER A C 1
ATOM 846 O O . SER A 1 107 ? 12.860 2.727 -21.626 1.00 70.38 107 SER A O 1
ATOM 848 N N . ILE A 1 108 ? 12.333 0.574 -21.237 1.00 60.81 108 ILE A N 1
ATOM 849 C CA . ILE A 1 108 ? 13.111 -0.028 -22.332 1.00 60.81 108 ILE A CA 1
ATOM 850 C C . ILE A 1 108 ? 12.172 -0.445 -23.468 1.00 60.81 108 ILE A C 1
ATOM 852 O O . ILE A 1 108 ? 11.739 -1.589 -23.542 1.00 60.81 108 ILE A O 1
ATOM 856 N N . GLY A 1 109 ? 11.884 0.471 -24.394 1.00 51.56 109 GLY A N 1
ATOM 857 C CA . GLY A 1 109 ? 11.176 0.141 -25.635 1.00 51.56 109 GLY A CA 1
ATOM 858 C C . GLY A 1 109 ? 10.243 1.246 -26.114 1.00 51.56 109 GLY A C 1
ATOM 859 O O . GLY A 1 109 ? 9.595 1.926 -25.323 1.00 51.56 109 GLY A O 1
ATOM 860 N N . ASN A 1 110 ? 10.174 1.441 -27.433 1.00 48.97 110 ASN A N 1
ATOM 861 C CA . ASN A 1 110 ? 9.142 2.286 -28.027 1.00 48.97 110 ASN A CA 1
ATOM 862 C C . ASN A 1 110 ? 7.768 1.686 -27.709 1.00 48.97 110 ASN A C 1
ATOM 864 O O . ASN A 1 110 ? 7.544 0.502 -27.944 1.00 48.97 110 ASN A O 1
ATOM 868 N N . SER A 1 111 ? 6.873 2.531 -27.196 1.00 50.38 111 SER A N 1
ATOM 869 C CA . SER A 1 111 ? 5.475 2.223 -26.891 1.00 50.38 111 SER A CA 1
ATOM 870 C C . SER A 1 111 ? 4.786 1.523 -28.067 1.00 50.38 111 SER A C 1
ATOM 872 O O . SER A 1 111 ? 4.460 2.165 -29.065 1.00 50.38 111 SER A O 1
ATOM 874 N N . PHE A 1 112 ? 4.579 0.210 -27.955 1.00 46.84 112 PHE A N 1
ATOM 875 C CA . PHE A 1 112 ? 3.755 -0.562 -28.891 1.00 46.84 112 PHE A CA 1
ATOM 876 C C . PHE A 1 112 ? 2.557 -1.256 -28.231 1.00 46.84 112 PHE A C 1
ATOM 878 O O . PHE A 1 112 ? 1.669 -1.711 -28.948 1.00 46.84 112 PHE A O 1
ATOM 885 N N . ASP A 1 113 ? 2.441 -1.243 -26.898 1.00 49.31 113 ASP A N 1
ATOM 886 C CA . A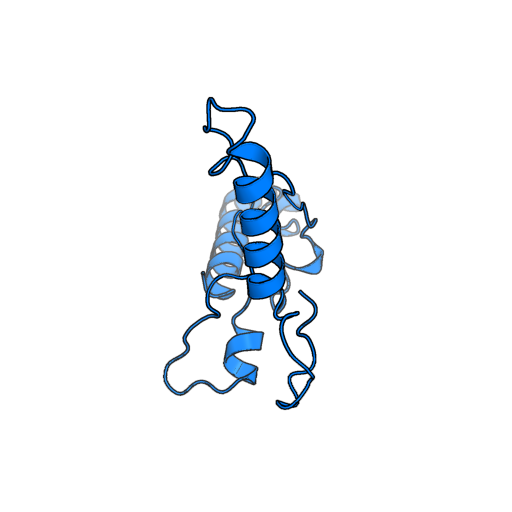SP A 1 113 ? 1.501 -2.146 -26.214 1.00 49.31 113 ASP A CA 1
ATOM 887 C C . ASP A 1 113 ? 0.314 -1.440 -25.534 1.00 49.31 113 ASP A C 1
ATOM 889 O O . ASP A 1 113 ? -0.494 -2.082 -24.863 1.00 49.31 113 ASP A O 1
ATOM 893 N N . GLY A 1 114 ? 0.161 -0.119 -25.702 1.00 41.50 114 GLY A N 1
ATOM 894 C CA . G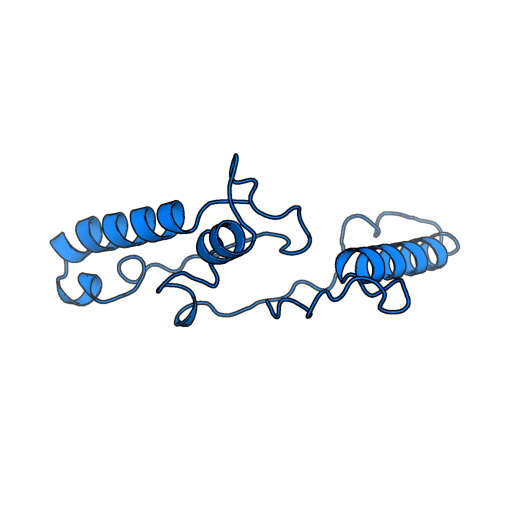LY A 1 114 ? -0.979 0.619 -25.130 1.00 41.50 114 GLY A CA 1
ATOM 895 C C . GLY A 1 114 ? -1.066 0.521 -23.600 1.00 41.50 114 GLY A C 1
ATOM 896 O O . GLY A 1 114 ? -2.152 0.603 -23.021 1.00 41.50 114 GLY A O 1
ATOM 897 N N . ILE A 1 115 ? 0.074 0.293 -22.942 1.00 47.69 115 ILE A N 1
ATOM 898 C CA . ILE A 1 115 ? 0.184 0.264 -21.489 1.00 47.69 115 ILE A CA 1
ATOM 899 C C . ILE A 1 115 ? 0.294 1.719 -21.039 1.00 47.69 115 ILE A C 1
ATOM 901 O O . ILE A 1 115 ? 1.378 2.299 -21.006 1.00 47.69 115 ILE A O 1
ATOM 905 N N . ASP A 1 116 ? -0.845 2.332 -20.719 1.00 41.62 116 ASP A N 1
ATOM 906 C CA . ASP A 1 116 ? -0.824 3.533 -19.892 1.00 41.62 116 ASP A CA 1
ATOM 907 C C . ASP A 1 116 ? -0.047 3.196 -18.618 1.00 41.62 116 ASP A C 1
ATOM 909 O O . ASP A 1 116 ? -0.372 2.231 -17.915 1.00 41.62 116 ASP A O 1
ATOM 913 N N . LYS A 1 117 ? 1.012 3.970 -18.358 1.00 44.44 117 LYS A N 1
ATOM 914 C CA . LYS A 1 117 ? 1.827 3.852 -17.152 1.00 44.44 117 LYS A CA 1
ATOM 915 C C . LYS A 1 117 ? 0.894 3.867 -15.948 1.00 44.44 117 LYS A C 1
ATOM 917 O O . LYS A 1 117 ? 0.219 4.864 -15.693 1.00 44.44 117 LYS A O 1
ATOM 922 N N . VAL A 1 118 ? 0.853 2.763 -15.210 1.00 43.78 118 VAL A N 1
ATOM 923 C CA . VAL A 1 118 ? 0.201 2.744 -13.904 1.00 43.78 118 VAL A CA 1
ATOM 924 C C . VAL A 1 118 ? 1.068 3.614 -13.004 1.00 43.78 118 VAL A C 1
ATOM 926 O O . VAL A 1 118 ? 2.163 3.215 -12.619 1.00 43.78 118 VAL A O 1
ATOM 929 N N . LEU A 1 119 ? 0.609 4.837 -12.744 1.00 40.56 119 LEU A N 1
ATOM 930 C CA . LEU A 1 119 ? 1.203 5.697 -11.730 1.00 40.56 119 LEU A CA 1
ATOM 931 C C . LEU A 1 119 ? 1.005 4.995 -10.381 1.00 40.56 119 LEU A C 1
ATOM 933 O O . LEU A 1 119 ? -0.133 4.797 -9.947 1.00 40.56 119 LEU A O 1
ATOM 937 N N . ILE A 1 120 ? 2.114 4.546 -9.795 1.00 47.12 120 ILE A N 1
ATOM 938 C CA . ILE A 1 120 ? 2.187 4.047 -8.417 1.00 47.12 120 ILE A CA 1
ATOM 939 C C . ILE A 1 120 ? 2.097 5.242 -7.472 1.00 47.12 120 ILE A C 1
ATOM 941 O O . ILE A 1 120 ? 2.785 6.253 -7.744 1.00 47.12 120 ILE A O 1
#

pLDDT: mean 81.08, std 15.54, range [40.56, 97.44]

Radius of gyration: 19.56 Å; chains: 1; bounding box: 50×25×55 Å